Protein AF-A0A377M9D1-F1 (afdb_monomer)

Sequence (140 aa):
MPSSELVNGRKISVDSATMMNKGLEYIEARWLFNASAKQMEVLIHPQSVIHSMVRYQDGSVLAQLGEPDMRTPIAHAMSWPERVKSGVKPLDFCKLSSLTFSEPDYDRYPCLKLAMNAFDQGQRRRRHSMQPMKLPLKHF

Foldseek 3Di:
DDDPPPPDDPVVLVCLQQVLVVLVVQLVCCVVQVDDPVQEAEKEKAVCQFQWWFADPVRDIDTDGADPDPLQVVQCVVDPPDHDDSVGDGDDPVPDDDTDIDHDDCVSRVSSVVSSVVSVVPDPDDDDDGHRIYGYDYND

Organism: Enterobacter cloacae (NCBI:txid550)

Secondary structure (DSSP, 8-state):
---------HHHHHHHHTTHHHHHHHHHHHHHTT--GGGEEEEEETT--EEEEEE-TTS-EEEEE--S-THHHHHHHHSTTS-----PPPP-TTT------B---TTT-HHHHHHHHHHHHH----------EEEEEEP-

Mean predicted aligned error: 9.35 Å

pLDDT: mean 78.63, std 18.99, range [29.34, 95.31]

Radius of gyration: 16.32 Å; Cα contacts (8 Å, |Δi|>4): 185; chains: 1; bounding box: 37×49×38 Å

Structure (mmCIF, N/CA/C/O backbone):
data_AF-A0A377M9D1-F1
#
_entry.id   AF-A0A377M9D1-F1
#
loop_
_atom_site.group_PDB
_atom_site.id
_atom_site.type_symbol
_atom_site.label_atom_id
_atom_site.label_alt_id
_atom_site.label_comp_id
_atom_site.label_asym_id
_atom_site.label_entity_id
_atom_site.label_seq_id
_atom_site.pdbx_PDB_ins_code
_atom_site.Cartn_x
_atom_site.Cartn_y
_atom_site.Cartn_z
_atom_site.occupancy
_atom_site.B_iso_or_equiv
_atom_site.auth_seq_id
_atom_site.auth_comp_id
_atom_site.auth_asym_id
_atom_site.auth_atom_id
_atom_site.pdbx_PDB_model_num
ATOM 1 N N . MET A 1 1 ? 3.273 25.994 -11.856 1.00 29.34 1 MET A N 1
ATOM 2 C CA . MET A 1 1 ? 3.663 25.722 -10.455 1.00 29.34 1 MET A CA 1
ATOM 3 C C . MET A 1 1 ? 4.623 24.546 -10.495 1.00 29.34 1 MET A C 1
ATOM 5 O O . MET A 1 1 ? 4.253 23.565 -11.130 1.00 29.34 1 MET A O 1
ATOM 9 N N . PRO A 1 2 ? 5.854 24.662 -9.976 1.00 30.38 2 PRO A N 1
ATOM 10 C CA . PRO A 1 2 ? 6.869 23.635 -10.168 1.00 30.38 2 PRO A CA 1
ATOM 11 C C . PRO A 1 2 ? 6.468 22.366 -9.415 1.00 30.38 2 PRO A C 1
ATOM 13 O O . PRO A 1 2 ? 6.043 22.424 -8.261 1.00 30.38 2 PRO A O 1
ATOM 16 N N . SER A 1 3 ? 6.565 21.242 -10.116 1.00 31.86 3 SER A N 1
ATOM 17 C CA . SER A 1 3 ? 6.387 19.887 -9.617 1.00 31.86 3 SER A CA 1
ATOM 18 C C . SER A 1 3 ? 7.287 19.683 -8.402 1.00 31.86 3 SER A C 1
ATOM 20 O O . SER A 1 3 ? 8.500 19.854 -8.497 1.00 31.86 3 SER A O 1
ATOM 22 N N . SER A 1 4 ? 6.710 19.346 -7.251 1.00 38.22 4 SER A N 1
ATOM 23 C CA . SER A 1 4 ? 7.481 18.892 -6.098 1.00 38.22 4 SER A CA 1
ATOM 24 C C . SER A 1 4 ? 8.008 17.488 -6.395 1.00 38.22 4 SER A C 1
ATOM 26 O O . SER A 1 4 ? 7.420 16.495 -5.970 1.00 38.22 4 SER A O 1
ATOM 28 N N . GLU A 1 5 ? 9.085 17.401 -7.171 1.00 36.12 5 GLU A N 1
ATOM 29 C CA . GLU A 1 5 ? 9.932 16.214 -7.174 1.00 36.12 5 GLU A CA 1
ATOM 30 C C . GLU A 1 5 ? 10.463 16.045 -5.748 1.00 36.12 5 GLU A C 1
ATOM 32 O O . GLU A 1 5 ? 11.194 16.888 -5.221 1.00 36.12 5 GLU A O 1
ATOM 37 N N . LEU A 1 6 ? 10.028 14.978 -5.081 1.00 39.22 6 LEU A N 1
ATOM 38 C CA . LEU A 1 6 ? 10.605 14.560 -3.814 1.00 39.22 6 LEU A CA 1
ATOM 39 C C . LEU A 1 6 ? 12.078 14.228 -4.081 1.00 39.22 6 LEU A C 1
ATOM 41 O O . LEU A 1 6 ? 12.386 13.280 -4.801 1.00 39.22 6 LEU A O 1
ATOM 45 N N . VAL A 1 7 ? 13.000 15.018 -3.523 1.00 36.47 7 VAL A N 1
ATOM 46 C CA . VAL A 1 7 ? 14.440 14.734 -3.602 1.00 36.47 7 VAL A CA 1
ATOM 47 C C . VAL A 1 7 ? 14.726 13.500 -2.747 1.00 36.47 7 VAL A C 1
ATOM 49 O O . VAL A 1 7 ? 14.996 13.588 -1.550 1.00 36.47 7 VAL A O 1
ATOM 52 N N . ASN A 1 8 ? 14.627 12.330 -3.371 1.00 46.81 8 ASN A N 1
ATOM 53 C CA . ASN A 1 8 ? 14.959 11.046 -2.774 1.00 46.81 8 ASN A CA 1
ATOM 54 C C . ASN A 1 8 ? 16.458 10.753 -2.953 1.00 46.81 8 ASN A C 1
ATOM 56 O O . ASN A 1 8 ? 17.087 11.146 -3.937 1.00 46.81 8 ASN A O 1
ATOM 60 N N . GLY A 1 9 ? 17.062 10.051 -1.989 1.00 44.22 9 GLY A N 1
ATOM 61 C CA . GLY A 1 9 ? 18.450 9.599 -2.114 1.00 44.22 9 GLY A CA 1
ATOM 62 C C . GLY A 1 9 ? 18.627 8.695 -3.341 1.00 44.22 9 GLY A C 1
ATOM 63 O O . GLY A 1 9 ? 17.764 7.865 -3.616 1.00 44.22 9 GLY A O 1
ATOM 64 N N . ARG A 1 10 ? 19.755 8.809 -4.062 1.00 46.59 10 ARG A N 1
ATOM 65 C CA . ARG A 1 10 ? 19.991 8.164 -5.379 1.00 46.59 10 ARG A CA 1
ATOM 66 C C . ARG A 1 10 ? 19.638 6.669 -5.448 1.00 46.59 10 ARG A C 1
ATOM 68 O O . ARG A 1 10 ? 19.178 6.207 -6.484 1.00 46.59 10 ARG A O 1
ATOM 75 N N . LYS A 1 11 ? 19.818 5.919 -4.354 1.00 51.00 11 LYS A N 1
ATOM 76 C CA . LYS A 1 11 ? 19.446 4.497 -4.258 1.00 51.00 11 LYS A CA 1
ATOM 77 C C . LYS A 1 11 ? 17.926 4.284 -4.344 1.00 51.00 11 LYS A C 1
ATOM 79 O O . LYS A 1 11 ? 17.467 3.433 -5.092 1.00 51.00 11 LYS A O 1
ATOM 84 N N . ILE A 1 12 ? 17.153 5.110 -3.639 1.00 53.38 12 ILE A N 1
ATOM 85 C CA . ILE A 1 12 ? 15.687 5.033 -3.587 1.00 53.38 12 ILE A CA 1
ATOM 86 C C . ILE A 1 12 ? 15.091 5.340 -4.966 1.00 53.38 12 ILE A C 1
ATOM 88 O O . ILE A 1 12 ? 14.138 4.682 -5.374 1.00 53.38 12 ILE A O 1
ATOM 92 N N . SER A 1 13 ? 15.681 6.275 -5.716 1.00 50.38 13 SER A N 1
ATOM 93 C CA . SER A 1 13 ? 15.247 6.601 -7.081 1.00 50.38 13 SER A CA 1
ATOM 94 C C . SER A 1 13 ? 15.487 5.452 -8.074 1.00 50.38 13 SER A C 1
ATOM 96 O O . SER A 1 13 ? 14.620 5.167 -8.896 1.00 50.38 13 SER A O 1
ATOM 98 N N . VAL A 1 14 ? 16.615 4.735 -7.974 1.00 55.78 14 VAL A N 1
ATOM 99 C CA . VAL A 1 14 ? 16.906 3.558 -8.824 1.00 55.78 14 VAL A CA 1
ATOM 100 C C . VAL A 1 14 ? 16.030 2.354 -8.444 1.00 55.78 14 VAL A C 1
ATOM 102 O O . VAL A 1 14 ? 15.498 1.667 -9.320 1.00 55.78 14 VAL A O 1
ATOM 105 N N . ASP A 1 15 ? 15.813 2.120 -7.149 1.00 54.12 15 ASP A N 1
ATOM 106 C CA . ASP A 1 15 ? 14.977 1.014 -6.658 1.00 54.12 15 ASP A CA 1
ATOM 107 C C . ASP A 1 15 ? 13.478 1.239 -6.941 1.00 54.12 15 ASP A C 1
ATOM 109 O O . ASP A 1 15 ? 12.717 0.278 -7.086 1.00 54.12 15 ASP A O 1
ATOM 113 N N . SER A 1 16 ? 13.052 2.500 -7.070 1.00 53.16 16 SER A N 1
ATOM 114 C CA . SER A 1 16 ? 11.689 2.866 -7.482 1.00 53.16 16 SER A CA 1
ATOM 115 C C . SER A 1 16 ? 11.490 2.694 -8.991 1.00 53.16 16 SER A C 1
ATOM 117 O O . SER A 1 16 ? 10.453 2.182 -9.407 1.00 53.16 16 SER A O 1
ATOM 119 N N . ALA A 1 17 ? 12.514 2.985 -9.806 1.00 59.66 17 ALA A N 1
ATOM 120 C CA . ALA A 1 17 ? 12.493 2.721 -11.248 1.00 59.66 17 ALA A CA 1
ATOM 121 C C . ALA A 1 17 ? 12.446 1.216 -11.588 1.00 59.66 17 ALA A C 1
ATOM 123 O O . ALA A 1 17 ? 11.841 0.824 -12.584 1.00 59.66 17 ALA A O 1
ATOM 124 N N . THR A 1 18 ? 13.054 0.367 -10.752 1.00 61.91 18 THR A N 1
ATOM 125 C CA . THR A 1 18 ? 13.081 -1.102 -10.928 1.00 61.91 18 THR A CA 1
ATOM 126 C C . THR A 1 18 ? 11.983 -1.839 -10.155 1.00 61.91 18 THR A C 1
ATOM 128 O O . THR A 1 18 ? 11.809 -3.047 -10.325 1.00 61.91 18 THR A O 1
ATOM 131 N N . MET A 1 19 ? 11.241 -1.131 -9.297 1.00 76.06 19 MET A N 1
ATOM 132 C CA . MET A 1 19 ? 10.270 -1.679 -8.340 1.00 76.06 19 MET A CA 1
ATOM 133 C C . MET A 1 19 ? 10.843 -2.703 -7.346 1.00 76.06 19 MET A C 1
ATOM 135 O O . MET A 1 19 ? 10.092 -3.452 -6.711 1.00 76.06 19 MET A O 1
ATOM 139 N N . MET A 1 20 ? 12.161 -2.701 -7.138 1.00 80.56 20 MET A N 1
ATOM 140 C CA . MET A 1 20 ? 12.808 -3.544 -6.132 1.00 80.56 20 MET A CA 1
ATOM 141 C C . MET A 1 20 ? 12.332 -3.197 -4.715 1.00 80.56 20 MET A C 1
ATOM 143 O O . MET A 1 20 ? 12.045 -4.103 -3.933 1.00 80.56 20 MET A O 1
ATOM 147 N N . ASN A 1 21 ? 12.138 -1.906 -4.410 1.00 80.88 21 ASN A N 1
ATOM 148 C CA . ASN A 1 21 ? 11.571 -1.469 -3.127 1.00 80.88 21 ASN A CA 1
ATOM 149 C C . ASN A 1 21 ? 10.235 -2.158 -2.839 1.00 80.88 21 ASN A C 1
ATOM 151 O O . ASN A 1 21 ? 10.006 -2.637 -1.732 1.00 80.88 21 ASN A O 1
ATOM 155 N N . LYS A 1 22 ? 9.373 -2.292 -3.856 1.00 85.19 22 LYS A N 1
ATO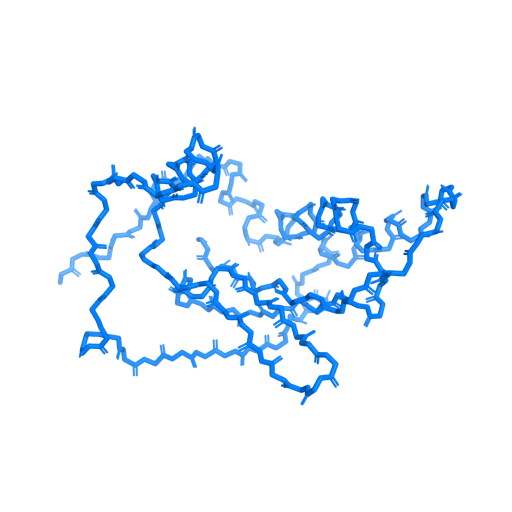M 156 C CA . LYS A 1 22 ? 8.091 -2.970 -3.676 1.00 85.19 22 LYS A CA 1
ATOM 157 C C . LYS A 1 22 ? 8.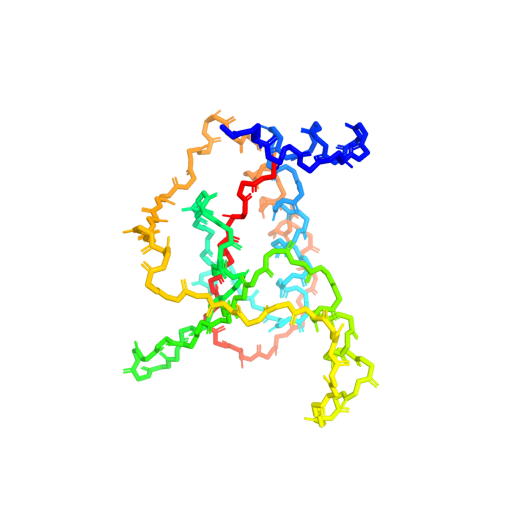236 -4.471 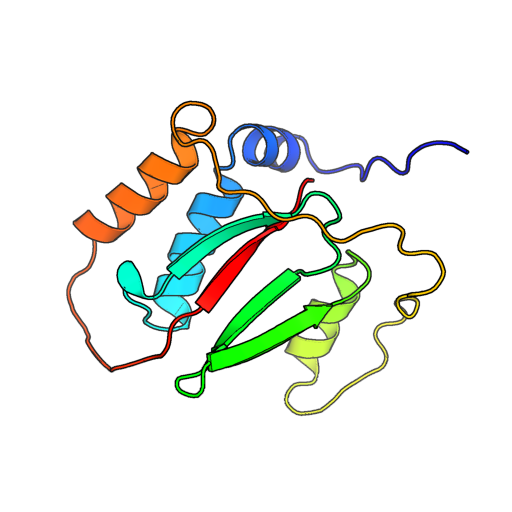-3.474 1.00 85.19 22 LYS A C 1
ATOM 159 O O . LYS A 1 22 ? 7.465 -5.058 -2.721 1.00 85.19 22 LYS A O 1
ATOM 164 N N . GLY A 1 23 ? 9.224 -5.081 -4.122 1.00 85.94 23 GLY A N 1
ATOM 165 C CA . GLY A 1 23 ? 9.596 -6.469 -3.872 1.00 85.94 23 GLY A CA 1
ATOM 166 C C . GLY A 1 23 ? 9.994 -6.711 -2.412 1.00 85.94 23 GLY A C 1
ATOM 167 O O . GLY A 1 23 ? 9.541 -7.684 -1.811 1.00 85.94 23 GLY A O 1
ATOM 168 N N . LEU A 1 24 ? 10.772 -5.802 -1.820 1.00 87.06 24 LEU A N 1
ATOM 169 C CA . LEU A 1 24 ? 11.148 -5.868 -0.403 1.00 87.06 24 LEU A CA 1
ATOM 170 C C . LEU A 1 24 ? 9.946 -5.634 0.519 1.00 87.06 24 LEU A C 1
ATOM 172 O O . LEU A 1 24 ? 9.708 -6.441 1.414 1.00 87.06 24 LEU A O 1
ATOM 176 N N . GLU A 1 25 ? 9.130 -4.612 0.250 1.00 86.94 25 GLU A N 1
ATOM 177 C CA . GLU A 1 25 ? 7.892 -4.369 1.003 1.00 86.94 25 GLU A CA 1
ATOM 178 C C . GLU A 1 25 ? 6.936 -5.577 0.941 1.00 86.94 25 GLU A C 1
ATOM 180 O O . GLU A 1 25 ? 6.284 -5.904 1.929 1.00 86.94 25 GLU A O 1
ATOM 185 N N . TYR A 1 26 ? 6.859 -6.279 -0.198 1.00 89.62 26 TYR A N 1
ATOM 186 C CA . TYR A 1 26 ? 6.071 -7.508 -0.344 1.00 89.62 26 TYR A CA 1
ATOM 187 C C . TYR A 1 26 ? 6.584 -8.628 0.571 1.00 89.62 26 TYR A C 1
ATOM 189 O O . TYR A 1 26 ? 5.789 -9.307 1.227 1.00 89.62 26 TYR A O 1
ATOM 197 N N . ILE A 1 27 ? 7.905 -8.814 0.631 1.00 88.31 27 ILE A N 1
ATOM 198 C CA . ILE A 1 27 ? 8.559 -9.788 1.515 1.00 88.31 27 ILE A CA 1
ATOM 199 C C . ILE A 1 27 ? 8.281 -9.453 2.985 1.00 88.31 27 ILE A C 1
ATOM 201 O O . ILE A 1 27 ? 7.838 -10.322 3.742 1.00 88.31 27 ILE A O 1
ATOM 205 N N . GLU A 1 28 ? 8.493 -8.196 3.378 1.00 88.94 28 GLU A N 1
ATOM 206 C CA . GLU A 1 28 ? 8.258 -7.712 4.741 1.00 88.94 28 GLU A CA 1
ATOM 207 C C . GLU A 1 28 ? 6.795 -7.872 5.147 1.00 88.94 28 GLU A C 1
ATOM 209 O O . GLU A 1 28 ? 6.509 -8.418 6.208 1.00 88.94 28 GLU A O 1
ATOM 214 N N . ALA A 1 29 ? 5.861 -7.487 4.278 1.00 88.56 29 ALA A N 1
ATOM 215 C CA . ALA A 1 29 ? 4.431 -7.667 4.484 1.00 88.56 29 ALA A CA 1
ATOM 216 C C . ALA A 1 29 ? 4.049 -9.137 4.711 1.00 88.56 29 ALA A C 1
ATOM 218 O O . ALA A 1 29 ? 3.311 -9.459 5.647 1.00 88.56 29 ALA A O 1
ATOM 219 N N . ARG A 1 30 ? 4.559 -10.052 3.878 1.00 88.56 30 ARG A N 1
ATOM 220 C CA . ARG A 1 30 ? 4.281 -11.486 4.039 1.00 88.56 30 ARG A CA 1
ATOM 221 C C . ARG A 1 30 ? 4.833 -12.042 5.336 1.00 88.56 30 ARG A C 1
ATOM 223 O O . ARG A 1 30 ? 4.206 -12.928 5.912 1.00 88.56 30 ARG A O 1
ATOM 230 N N . TRP A 1 31 ? 5.973 -11.536 5.791 1.00 87.56 31 TRP A N 1
ATOM 231 C CA . TRP A 1 31 ? 6.548 -11.923 7.071 1.00 87.56 31 TRP A CA 1
ATOM 232 C C . TRP A 1 31 ? 5.767 -11.331 8.254 1.00 87.56 31 TRP A C 1
ATOM 234 O O . TRP A 1 31 ? 5.329 -12.083 9.123 1.00 87.56 31 TRP A O 1
ATOM 244 N N . LEU A 1 32 ? 5.516 -10.018 8.248 1.00 87.50 32 LEU A N 1
ATOM 245 C CA . LEU A 1 32 ? 4.867 -9.275 9.333 1.00 87.50 32 LEU A CA 1
ATOM 246 C C . LEU A 1 32 ? 3.428 -9.741 9.579 1.00 87.50 32 LEU A C 1
ATOM 248 O O . LEU A 1 32 ? 3.009 -9.888 10.724 1.00 87.50 32 LEU A O 1
ATOM 252 N N . PHE A 1 33 ? 2.681 -10.004 8.505 1.00 85.50 33 PHE A N 1
ATOM 253 C CA . PHE A 1 33 ? 1.280 -10.428 8.581 1.00 85.50 33 PHE A CA 1
ATOM 254 C C . PHE A 1 33 ? 1.090 -11.930 8.372 1.00 85.50 33 PHE A C 1
ATOM 256 O O . PHE A 1 33 ? -0.045 -12.401 8.342 1.00 85.50 33 PHE A O 1
ATOM 263 N N . ASN A 1 34 ? 2.179 -12.691 8.218 1.00 85.44 34 ASN A N 1
ATOM 264 C CA . ASN A 1 34 ? 2.139 -14.129 7.952 1.00 85.44 34 ASN A CA 1
ATOM 265 C C . ASN A 1 34 ? 1.163 -14.489 6.800 1.00 85.44 34 ASN A C 1
ATOM 267 O O . ASN A 1 34 ? 0.359 -15.423 6.884 1.00 85.44 34 ASN A O 1
ATOM 271 N N . ALA A 1 35 ? 1.212 -13.704 5.720 1.00 85.50 35 ALA A N 1
ATOM 272 C CA . ALA A 1 35 ? 0.316 -13.822 4.575 1.00 85.50 35 ALA A CA 1
ATOM 273 C C . ALA A 1 35 ? 0.866 -14.795 3.517 1.00 85.50 35 ALA A C 1
ATOM 275 O O . ALA A 1 35 ? 2.061 -14.814 3.191 1.00 85.50 35 ALA A O 1
ATOM 276 N N . SER A 1 36 ? -0.022 -15.603 2.933 1.00 86.44 36 SER A N 1
ATOM 277 C CA . SER A 1 36 ? 0.319 -16.438 1.775 1.00 86.44 36 SER A CA 1
ATOM 278 C C . SER A 1 36 ? 0.395 -15.618 0.482 1.00 86.44 36 SER A C 1
ATOM 280 O O . SER A 1 36 ? -0.174 -14.535 0.389 1.00 86.44 36 SER A O 1
ATOM 282 N N . ALA A 1 37 ? 1.040 -16.151 -0.560 1.00 85.50 37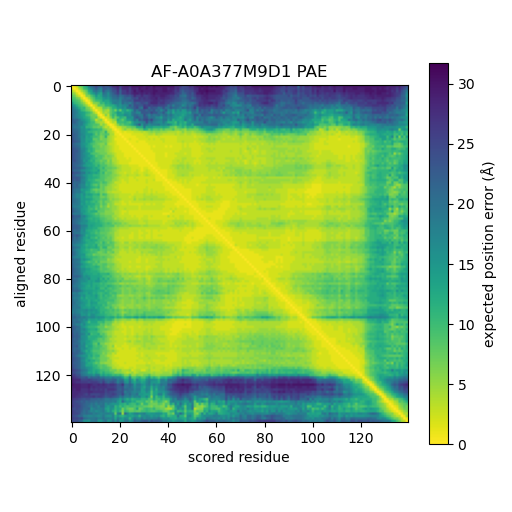 ALA A N 1
ATOM 283 C CA . ALA A 1 37 ? 1.103 -15.482 -1.864 1.00 85.50 37 ALA A CA 1
ATOM 284 C C . ALA A 1 37 ? -0.291 -15.155 -2.437 1.00 85.50 37 ALA A C 1
ATOM 286 O O . ALA A 1 37 ? -0.503 -14.067 -2.954 1.00 85.50 37 ALA A O 1
ATOM 287 N N . LYS A 1 38 ? -1.270 -16.059 -2.262 1.00 86.81 38 LYS A N 1
ATOM 288 C CA . LYS A 1 38 ? -2.672 -15.864 -2.692 1.00 86.81 38 LYS A CA 1
ATOM 289 C C . LYS A 1 38 ? -3.399 -14.758 -1.924 1.00 86.81 38 LYS A C 1
ATOM 291 O O . LYS A 1 38 ? -4.479 -14.335 -2.319 1.00 86.81 38 LYS A O 1
ATOM 296 N N . GLN A 1 39 ? -2.836 -14.348 -0.795 1.00 87.62 39 GLN A N 1
ATOM 297 C CA . GLN A 1 39 ? -3.361 -13.311 0.078 1.00 87.62 39 GLN A CA 1
ATOM 298 C C . GLN A 1 39 ? -2.682 -11.968 -0.154 1.00 87.62 39 GLN A C 1
ATOM 300 O O . GLN A 1 39 ? -2.943 -11.039 0.591 1.00 87.62 39 GLN A O 1
ATOM 305 N N . MET A 1 40 ? -1.822 -11.852 -1.161 1.00 89.12 40 MET A N 1
ATOM 306 C CA . MET A 1 40 ? -1.107 -10.623 -1.452 1.00 89.12 40 MET A CA 1
ATOM 307 C C . MET A 1 40 ? -1.413 -10.172 -2.871 1.00 89.12 40 MET A C 1
ATOM 309 O O . MET A 1 40 ? -1.280 -10.944 -3.816 1.00 89.12 40 MET A O 1
ATOM 313 N N . GLU A 1 41 ? -1.779 -8.905 -3.017 1.00 90.38 41 GLU A N 1
ATOM 314 C CA . GLU A 1 41 ? -2.041 -8.281 -4.316 1.00 90.38 41 GLU A CA 1
ATOM 315 C C . GLU A 1 41 ? -1.196 -7.011 -4.432 1.00 90.38 41 GLU A C 1
ATOM 317 O O . GLU A 1 41 ? -1.223 -6.173 -3.531 1.00 90.38 41 GLU A O 1
ATOM 322 N N . VAL A 1 42 ? -0.431 -6.869 -5.515 1.00 90.81 42 VAL A N 1
ATOM 323 C CA . VAL A 1 42 ? 0.401 -5.687 -5.778 1.00 90.81 42 VAL A CA 1
ATOM 324 C C . VAL A 1 42 ? -0.280 -4.852 -6.861 1.00 90.81 42 VAL A C 1
ATOM 326 O O . VAL A 1 42 ? -0.592 -5.381 -7.920 1.00 90.81 42 VAL A O 1
ATOM 329 N N . LEU A 1 43 ? -0.518 -3.564 -6.604 1.00 91.88 43 LEU A N 1
ATOM 330 C CA . LEU A 1 43 ? -1.276 -2.678 -7.506 1.00 91.88 43 LEU A CA 1
ATOM 331 C C . LEU A 1 43 ? -0.538 -1.373 -7.753 1.00 91.88 43 LEU A C 1
ATOM 333 O O . LEU A 1 43 ? -0.178 -0.726 -6.793 1.00 91.88 43 LEU A O 1
ATOM 337 N N . ILE A 1 44 ? -0.384 -0.903 -8.981 1.00 89.31 44 ILE A N 1
ATOM 338 C CA . ILE A 1 44 ? 0.157 0.430 -9.273 1.00 89.31 44 ILE A CA 1
ATOM 339 C C . ILE A 1 44 ? -0.864 1.521 -8.941 1.00 89.31 44 ILE A C 1
ATOM 341 O O . ILE A 1 44 ? -1.962 1.519 -9.485 1.00 89.31 44 ILE A O 1
ATOM 345 N N . HIS A 1 45 ? -0.481 2.469 -8.077 1.00 92.00 45 HIS A N 1
ATOM 346 C CA . HIS A 1 45 ? -1.270 3.644 -7.701 1.00 92.00 45 HIS A CA 1
ATOM 347 C C . HIS A 1 45 ? -0.414 4.929 -7.793 1.00 92.00 45 HIS A C 1
ATOM 349 O O . HIS A 1 45 ? 0.230 5.325 -6.817 1.00 92.00 45 HIS A O 1
ATOM 355 N N . PRO A 1 46 ? -0.375 5.598 -8.964 1.00 87.00 46 PRO A N 1
ATOM 356 C CA . PRO A 1 46 ? 0.555 6.701 -9.223 1.00 87.00 46 PRO A CA 1
ATOM 357 C C . PRO A 1 46 ? 0.378 7.920 -8.317 1.00 87.00 46 PRO A C 1
ATOM 359 O O . PRO A 1 46 ? 1.333 8.649 -8.079 1.00 87.00 46 PRO A O 1
ATOM 362 N N . GLN A 1 47 ? -0.830 8.146 -7.798 1.00 87.88 47 GLN A N 1
ATOM 363 C CA . GLN A 1 47 ? -1.116 9.297 -6.943 1.00 87.88 47 GLN A CA 1
ATOM 364 C C . GLN A 1 47 ? -0.529 9.149 -5.534 1.00 87.88 47 GLN A C 1
ATOM 366 O O . GLN A 1 47 ? -0.419 10.141 -4.821 1.00 87.88 47 GLN A O 1
ATOM 371 N N . SER A 1 48 ? -0.172 7.929 -5.114 1.00 88.31 48 SER A N 1
ATOM 372 C CA . SER A 1 48 ? 0.436 7.639 -3.806 1.00 88.31 48 SER A CA 1
ATOM 373 C C . SER A 1 48 ? -0.382 8.097 -2.580 1.00 88.31 48 SER A C 1
ATOM 375 O O . SER A 1 48 ? 0.142 8.088 -1.464 1.00 88.31 48 SER A O 1
ATOM 377 N N . VAL A 1 49 ? -1.669 8.424 -2.771 1.00 91.12 49 VAL A N 1
ATOM 378 C CA . VAL A 1 49 ? -2.620 8.858 -1.728 1.00 91.12 49 VAL A CA 1
ATOM 379 C C . VAL A 1 49 ? -3.101 7.672 -0.902 1.00 91.12 49 VAL A C 1
ATOM 381 O O . VAL A 1 49 ? -3.196 7.755 0.321 1.00 91.12 49 VAL A O 1
ATOM 384 N N . ILE A 1 50 ? -3.397 6.549 -1.560 1.00 92.56 50 ILE A N 1
ATOM 385 C CA . ILE A 1 50 ? -3.696 5.288 -0.881 1.00 92.56 50 ILE A CA 1
ATOM 386 C C . ILE A 1 50 ? -2.379 4.565 -0.619 1.00 92.56 50 ILE A C 1
ATOM 388 O O . ILE A 1 50 ? -1.670 4.176 -1.548 1.00 92.56 50 ILE A O 1
ATOM 392 N N . HIS A 1 51 ? -2.047 4.372 0.655 1.00 89.88 51 HIS A N 1
ATOM 393 C CA . HIS A 1 51 ? -0.765 3.799 1.055 1.00 89.88 51 HIS A CA 1
ATOM 394 C C . HIS A 1 51 ? -0.799 2.275 1.209 1.00 89.88 51 HIS A C 1
ATOM 396 O O . HIS A 1 51 ? 0.210 1.629 0.934 1.00 89.88 51 HIS A O 1
ATOM 402 N N . SER A 1 52 ? -1.924 1.700 1.652 1.00 88.56 52 SER A N 1
ATOM 403 C CA . SER A 1 52 ? -2.204 0.253 1.684 1.00 88.56 52 SER A CA 1
ATOM 404 C C . SER A 1 52 ? -3.682 -0.048 1.896 1.00 88.56 52 SER A C 1
ATOM 406 O O . SER A 1 52 ? -4.428 0.821 2.354 1.00 88.56 52 SER A O 1
ATOM 408 N N . MET A 1 53 ? -4.107 -1.261 1.526 1.00 94.81 53 MET A N 1
ATOM 409 C CA . MET A 1 53 ? -5.492 -1.708 1.685 1.00 94.81 53 MET A CA 1
ATOM 410 C C . MET A 1 53 ? -5.567 -3.137 2.229 1.00 94.81 53 MET A C 1
ATOM 412 O O . MET A 1 53 ? -4.717 -3.975 1.934 1.00 94.81 53 MET A O 1
ATOM 416 N N . VAL A 1 54 ? -6.621 -3.445 2.978 1.00 93.50 54 VAL A N 1
ATOM 417 C CA . VAL A 1 54 ? -6.918 -4.794 3.481 1.00 93.50 54 VAL A CA 1
ATOM 418 C C . VAL A 1 54 ? -8.319 -5.179 3.031 1.00 93.50 54 VAL A C 1
ATOM 420 O O . VAL A 1 54 ? -9.249 -4.387 3.183 1.00 93.50 54 VAL A O 1
ATOM 423 N N . ARG A 1 55 ? -8.462 -6.378 2.457 1.00 92.56 55 ARG A N 1
ATOM 424 C CA . ARG A 1 55 ? -9.753 -6.930 2.031 1.00 92.56 55 ARG A CA 1
ATOM 425 C C . ARG A 1 55 ? -10.224 -7.948 3.069 1.00 92.56 55 ARG A C 1
ATOM 427 O O . ARG A 1 55 ? -9.529 -8.929 3.327 1.00 92.56 55 ARG A O 1
ATOM 434 N N . TYR A 1 56 ? -11.416 -7.733 3.608 1.00 90.62 56 TYR A N 1
ATOM 435 C CA . TYR A 1 56 ? -12.045 -8.619 4.583 1.00 90.62 56 TYR A CA 1
ATOM 436 C C . TYR A 1 56 ? -12.891 -9.702 3.902 1.00 90.62 56 TYR A C 1
ATOM 438 O O . TYR A 1 56 ? -13.194 -9.641 2.709 1.00 90.62 56 TYR A O 1
ATOM 446 N N . GLN A 1 57 ? -13.253 -10.734 4.669 1.00 88.00 57 GLN A N 1
ATOM 447 C CA . GLN A 1 57 ? -14.014 -11.895 4.181 1.00 88.00 57 GLN A CA 1
ATOM 448 C C . GLN A 1 57 ? -15.432 -11.551 3.708 1.00 88.00 57 GLN A C 1
ATOM 450 O O . GLN A 1 57 ? -15.976 -12.257 2.865 1.00 88.00 57 GLN A O 1
ATOM 455 N N . ASP A 1 58 ? -16.006 -10.468 4.223 1.00 91.81 58 ASP A N 1
ATOM 456 C CA . ASP A 1 58 ? -17.306 -9.931 3.811 1.00 91.81 58 ASP A CA 1
ATOM 457 C C . ASP A 1 58 ? -17.241 -9.143 2.486 1.00 91.81 58 ASP A C 1
ATOM 459 O O . ASP A 1 58 ? -18.258 -8.657 1.998 1.00 91.81 58 ASP A O 1
ATOM 463 N N . GLY A 1 59 ? -16.048 -9.017 1.894 1.00 88.06 59 GLY A N 1
ATOM 464 C CA . GLY A 1 59 ? -15.801 -8.250 0.677 1.00 88.06 59 GLY A CA 1
ATOM 465 C C . GLY A 1 59 ? -15.512 -6.768 0.921 1.00 88.06 59 GLY A C 1
ATOM 466 O O . GLY A 1 59 ? -15.147 -6.071 -0.030 1.00 88.06 59 GLY A O 1
ATOM 467 N N . SER A 1 60 ? -15.613 -6.283 2.164 1.00 92.19 60 SER A N 1
ATOM 468 C CA . SER A 1 60 ? -15.263 -4.905 2.503 1.00 92.19 60 SER A CA 1
ATOM 469 C C . SER A 1 60 ? -13.759 -4.660 2.362 1.00 92.19 60 SER A C 1
ATOM 471 O O . SER A 1 60 ? -12.923 -5.561 2.501 1.00 92.19 60 SER A O 1
ATOM 473 N N . VAL A 1 61 ? -13.402 -3.416 2.045 1.00 93.94 61 VAL A N 1
ATOM 474 C CA . VAL A 1 61 ? -12.011 -2.987 1.898 1.00 93.94 61 VAL A CA 1
ATOM 475 C C . VAL A 1 61 ? -11.775 -1.777 2.783 1.00 93.94 61 VAL A C 1
ATOM 477 O O . VAL A 1 61 ? -12.446 -0.757 2.636 1.00 93.94 61 VAL A O 1
ATOM 480 N N . LEU A 1 62 ? -10.785 -1.878 3.669 1.00 94.31 62 LEU A N 1
ATOM 481 C CA . LEU A 1 62 ? -10.261 -0.729 4.398 1.00 94.31 62 LEU A CA 1
ATOM 482 C C . LEU A 1 62 ? -8.987 -0.251 3.718 1.00 94.31 62 LEU A C 1
ATOM 484 O O . LEU A 1 62 ? -8.075 -1.036 3.466 1.00 94.31 62 LEU A O 1
ATOM 488 N N . ALA A 1 63 ? -8.930 1.044 3.431 1.00 94.06 63 ALA A N 1
ATOM 489 C CA . ALA A 1 63 ? -7.789 1.700 2.818 1.00 94.06 63 ALA A CA 1
ATOM 490 C C . ALA A 1 63 ? -7.260 2.784 3.756 1.00 94.06 63 ALA A C 1
ATOM 492 O O . ALA A 1 63 ? -8.039 3.552 4.322 1.00 94.06 63 ALA A O 1
ATOM 493 N N . GLN A 1 64 ? -5.937 2.874 3.895 1.00 93.38 64 GLN A N 1
ATOM 494 C CA . GLN A 1 64 ? -5.315 3.993 4.594 1.00 93.38 64 GLN A CA 1
ATOM 495 C C . GLN A 1 64 ? -4.914 5.067 3.580 1.00 93.38 64 GLN A C 1
ATOM 497 O O . GLN A 1 64 ? -4.082 4.826 2.702 1.00 93.38 64 GLN A O 1
ATOM 502 N N . LEU A 1 65 ? -5.546 6.236 3.706 1.00 94.38 65 LEU A N 1
ATOM 503 C CA . LEU A 1 65 ? -5.327 7.408 2.863 1.00 94.38 65 LEU A CA 1
ATOM 504 C C . LEU A 1 65 ? -4.568 8.486 3.637 1.00 94.38 65 LEU A C 1
ATOM 506 O O . LEU A 1 65 ? -4.747 8.632 4.851 1.00 94.38 65 LEU A O 1
ATOM 510 N N . GLY A 1 66 ? -3.762 9.267 2.928 1.00 91.31 66 GLY A N 1
ATOM 511 C CA . GLY A 1 66 ? -3.091 10.431 3.485 1.00 91.31 66 GLY A CA 1
ATOM 512 C C . GLY A 1 66 ? -2.234 11.152 2.456 1.00 91.31 66 GLY A C 1
ATOM 513 O O . GLY A 1 66 ? -2.002 10.663 1.353 1.00 91.31 66 GLY A O 1
ATOM 514 N N . GLU A 1 67 ? -1.754 12.331 2.839 1.00 90.00 67 GLU A N 1
ATOM 515 C CA . GLU A 1 67 ? -0.639 12.961 2.137 1.00 90.00 67 GLU A CA 1
ATOM 516 C C . GLU A 1 67 ? 0.595 12.040 2.213 1.00 90.00 67 GLU A C 1
ATOM 518 O O . GLU A 1 67 ? 0.813 11.419 3.262 1.00 90.00 67 GLU A O 1
ATOM 523 N N . PRO A 1 68 ? 1.418 11.945 1.151 1.00 86.06 68 PRO A N 1
ATOM 524 C CA . PRO A 1 68 ? 2.615 11.104 1.112 1.00 86.06 68 PRO A CA 1
ATOM 525 C C . PRO A 1 68 ? 3.742 11.678 1.991 1.00 86.06 68 PRO A C 1
ATOM 527 O O . PRO A 1 68 ? 4.785 12.111 1.509 1.00 86.06 68 PRO A O 1
ATOM 530 N N . ASP A 1 69 ? 3.529 11.665 3.306 1.00 88.62 69 ASP A N 1
ATOM 531 C CA . ASP A 1 69 ? 4.416 12.224 4.324 1.00 88.62 69 ASP A CA 1
ATOM 532 C C . ASP A 1 69 ? 4.672 11.198 5.439 1.00 88.62 69 ASP A C 1
ATOM 534 O O . ASP A 1 69 ? 3.751 10.718 6.109 1.00 88.62 69 ASP A O 1
ATOM 538 N N . MET A 1 70 ? 5.950 10.879 5.663 1.00 89.75 70 MET A N 1
ATOM 539 C CA . MET A 1 70 ? 6.394 9.869 6.631 1.00 89.75 70 MET A CA 1
ATOM 540 C C . MET A 1 70 ? 6.113 10.236 8.092 1.00 89.75 70 MET A C 1
ATOM 542 O O . MET A 1 70 ? 6.114 9.352 8.952 1.00 89.75 70 MET A O 1
ATOM 546 N N . ARG A 1 71 ? 5.814 11.502 8.404 1.00 92.69 71 ARG A N 1
ATOM 547 C CA . ARG A 1 71 ? 5.464 11.910 9.773 1.00 92.69 71 ARG A CA 1
ATOM 548 C C . ARG A 1 71 ? 4.192 11.226 10.272 1.00 92.69 71 ARG A C 1
ATOM 550 O O . ARG A 1 71 ? 4.097 10.933 11.460 1.00 92.69 71 ARG A O 1
ATOM 557 N N . THR A 1 72 ? 3.237 10.929 9.389 1.00 92.31 72 THR A N 1
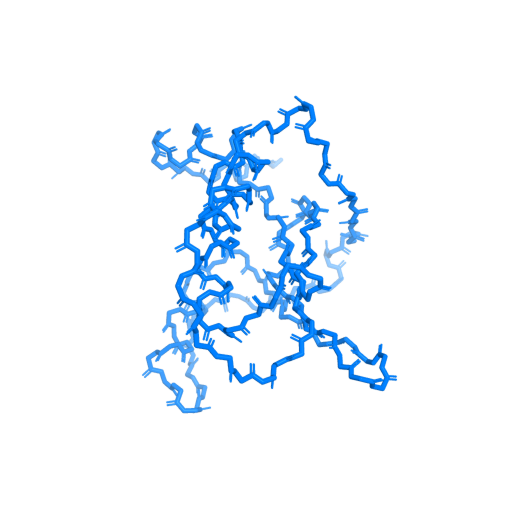ATOM 558 C CA . THR A 1 72 ? 1.998 10.220 9.750 1.00 92.31 72 THR A CA 1
ATOM 559 C C . THR A 1 72 ? 2.257 8.784 10.229 1.00 92.31 72 THR A C 1
ATOM 561 O O . THR A 1 72 ? 1.868 8.477 11.358 1.00 92.31 72 THR A O 1
ATOM 564 N N . PRO A 1 73 ? 2.920 7.895 9.456 1.00 91.19 73 PRO A N 1
ATOM 565 C CA . PRO A 1 73 ? 3.208 6.537 9.920 1.00 91.19 73 PRO A CA 1
ATOM 566 C C . PRO A 1 73 ? 4.176 6.498 11.113 1.00 91.19 73 PRO A C 1
ATOM 568 O O . PRO A 1 73 ? 3.996 5.656 11.990 1.00 91.19 73 PRO A O 1
ATOM 571 N N . ILE A 1 74 ? 5.144 7.420 11.212 1.00 92.25 74 ILE A N 1
ATOM 572 C CA . ILE A 1 74 ? 6.042 7.500 12.381 1.00 92.25 74 ILE A CA 1
ATOM 573 C C . ILE A 1 74 ? 5.255 7.866 13.645 1.00 92.25 74 ILE A C 1
ATOM 575 O O . ILE A 1 74 ? 5.376 7.183 14.660 1.00 92.25 74 ILE A O 1
ATOM 579 N N . ALA A 1 75 ? 4.408 8.900 13.585 1.00 94.00 75 ALA A N 1
ATOM 580 C CA . ALA A 1 75 ? 3.557 9.284 14.710 1.00 94.00 75 ALA A CA 1
ATOM 581 C C . ALA A 1 75 ? 2.642 8.130 15.141 1.00 94.00 75 ALA A C 1
ATOM 583 O O . ALA A 1 75 ? 2.528 7.849 16.329 1.00 94.00 75 ALA A O 1
ATOM 584 N N . HIS A 1 76 ? 2.050 7.422 14.173 1.00 93.56 76 HIS A N 1
ATOM 585 C CA . HIS A 1 76 ? 1.216 6.253 14.434 1.00 93.56 76 HIS A CA 1
ATOM 586 C C . HIS A 1 76 ? 1.979 5.133 15.150 1.00 93.56 76 HIS A C 1
ATOM 588 O O . HIS A 1 76 ? 1.453 4.548 16.090 1.00 93.56 76 HIS A O 1
ATOM 594 N N . ALA A 1 77 ? 3.198 4.813 14.709 1.00 92.56 77 ALA A N 1
ATOM 595 C CA . ALA A 1 77 ? 4.008 3.770 15.333 1.00 92.56 77 ALA A CA 1
ATOM 596 C C . ALA A 1 77 ? 4.402 4.127 16.777 1.00 92.56 77 ALA A C 1
ATOM 598 O O . ALA A 1 77 ? 4.396 3.258 17.642 1.00 92.56 77 ALA A O 1
ATOM 599 N N . MET A 1 78 ? 4.702 5.403 17.040 1.00 94.75 78 MET A N 1
ATOM 600 C CA . MET A 1 78 ? 5.129 5.883 18.360 1.00 94.75 78 MET A CA 1
ATOM 601 C C . MET A 1 78 ? 3.988 6.023 19.371 1.00 94.75 78 MET A C 1
ATOM 603 O O . MET A 1 78 ? 4.250 6.008 20.570 1.00 94.75 78 MET A O 1
ATOM 607 N N . SER A 1 79 ? 2.747 6.201 18.911 1.00 94.62 79 SER A N 1
ATOM 608 C CA . SER A 1 79 ? 1.597 6.453 19.785 1.00 94.62 79 SER A CA 1
ATOM 609 C C . SER A 1 79 ? 0.543 5.357 19.765 1.00 94.62 79 SER A C 1
ATOM 611 O O . SER A 1 79 ? -0.554 5.609 20.234 1.00 94.62 79 SER A O 1
ATOM 613 N N . TRP A 1 80 ? 0.804 4.199 19.158 1.00 92.00 80 TRP A N 1
ATOM 614 C CA . TRP A 1 80 ? -0.193 3.131 19.076 1.00 92.00 80 TRP A CA 1
ATOM 615 C C . TRP A 1 80 ? -0.536 2.582 20.476 1.00 92.00 80 TRP A C 1
ATOM 617 O O . TRP A 1 80 ? 0.396 2.269 21.220 1.00 92.00 80 TRP A O 1
ATOM 627 N N . PRO A 1 81 ? -1.825 2.358 20.816 1.00 93.62 81 PRO A N 1
ATOM 628 C CA . PRO A 1 81 ? -3.023 2.421 19.961 1.00 93.62 81 PRO A CA 1
ATOM 629 C C . PRO A 1 81 ? -3.655 3.809 19.792 1.00 93.62 81 PRO A C 1
ATOM 631 O O . PRO A 1 81 ? -4.548 3.979 18.956 1.00 93.62 81 PRO A O 1
ATOM 634 N N . GLU A 1 82 ? -3.214 4.802 20.553 1.00 95.31 82 GLU A N 1
ATOM 635 C CA . GLU A 1 82 ? -3.699 6.172 20.460 1.00 95.31 82 GLU A CA 1
ATOM 636 C C . GLU A 1 82 ? -3.269 6.891 19.159 1.00 95.31 82 GLU A C 1
ATOM 638 O O . GLU A 1 82 ? -2.534 6.398 18.292 1.00 95.31 82 GLU A O 1
ATOM 643 N N . ARG A 1 83 ? -3.778 8.114 18.991 1.00 92.88 83 ARG A N 1
ATOM 644 C CA . ARG A 1 83 ? -3.438 9.016 17.886 1.00 92.88 83 ARG A CA 1
ATOM 645 C C . ARG A 1 83 ? -2.851 10.301 18.446 1.00 92.88 83 ARG A C 1
ATOM 647 O O . ARG A 1 83 ? -3.472 10.949 19.285 1.00 92.88 83 ARG A O 1
ATOM 654 N N . VAL A 1 84 ? -1.703 10.712 17.916 1.00 93.12 84 VAL A N 1
ATOM 655 C CA . VAL A 1 84 ? -1.093 12.018 18.203 1.00 93.12 84 VAL A CA 1
ATOM 656 C C . VAL A 1 84 ? -1.035 12.888 16.953 1.00 93.12 84 VAL A C 1
ATOM 658 O O . VAL A 1 84 ? -1.090 12.405 15.821 1.00 93.12 84 VAL A O 1
ATOM 661 N N . LYS A 1 85 ? -0.929 14.205 17.151 1.00 92.81 85 LYS A N 1
ATOM 662 C CA . LYS A 1 85 ? -0.771 15.161 16.050 1.00 92.81 85 LYS A CA 1
ATOM 663 C C . LYS A 1 85 ? 0.589 14.943 15.375 1.00 92.81 85 LYS A C 1
ATOM 665 O O . LYS A 1 85 ? 1.619 15.166 15.998 1.00 92.81 85 LYS A O 1
ATOM 670 N N . SER A 1 86 ? 0.587 14.571 14.095 1.00 91.06 86 SER A N 1
ATOM 671 C CA . SER A 1 86 ? 1.807 14.401 13.287 1.00 91.06 86 SER A CA 1
ATOM 672 C C . SER A 1 86 ? 2.333 15.711 12.676 1.00 91.06 86 SER A C 1
ATOM 674 O O . SER A 1 86 ? 3.461 15.765 12.191 1.00 91.06 86 SER A O 1
ATOM 676 N N . GLY A 1 87 ? 1.512 16.769 12.656 1.00 92.31 87 GLY A N 1
ATOM 677 C CA . GLY A 1 87 ? 1.828 18.036 11.981 1.00 92.31 87 GLY A CA 1
ATOM 678 C C . GLY A 1 87 ? 1.749 17.971 10.448 1.00 92.31 87 GLY A C 1
ATOM 679 O O . GLY A 1 87 ? 2.206 18.897 9.772 1.00 92.31 87 GLY A O 1
ATOM 680 N N . VAL A 1 88 ? 1.199 16.886 9.894 1.00 91.62 88 VAL A N 1
ATOM 681 C CA . VAL A 1 88 ? 0.908 16.733 8.460 1.00 91.62 88 VAL A CA 1
ATOM 682 C C . VAL A 1 88 ? -0.420 17.416 8.132 1.00 91.62 88 VAL A C 1
ATOM 684 O O . VAL A 1 88 ? -1.338 17.437 8.955 1.00 91.62 88 VAL A O 1
ATOM 687 N N . LYS A 1 89 ? -0.520 18.004 6.935 1.00 91.12 89 LYS A N 1
ATOM 688 C CA . LYS A 1 89 ? -1.768 18.616 6.469 1.00 91.12 89 LYS A CA 1
ATOM 689 C C . LYS A 1 89 ? -2.840 17.536 6.250 1.00 91.12 89 LYS A C 1
ATOM 691 O O . LYS A 1 89 ? -2.500 16.444 5.796 1.00 91.12 89 LYS A O 1
ATOM 696 N N . PRO A 1 90 ? -4.119 17.818 6.549 1.00 90.06 90 PRO A N 1
ATOM 697 C CA . PRO A 1 90 ? -5.205 16.916 6.189 1.00 90.06 90 PRO A CA 1
ATOM 698 C C . PRO A 1 90 ? -5.280 16.753 4.670 1.00 90.06 90 PRO A C 1
ATOM 700 O O . PRO A 1 90 ? -5.048 17.716 3.938 1.00 90.06 90 PRO A O 1
ATOM 703 N N . LEU A 1 91 ? -5.651 15.555 4.225 1.00 91.31 91 LEU A N 1
ATOM 704 C CA . LEU A 1 91 ? -5.926 15.277 2.821 1.00 91.31 91 LEU A CA 1
ATOM 705 C C . LEU A 1 91 ? -7.135 16.101 2.349 1.00 91.31 91 LEU A C 1
ATOM 707 O O . LEU A 1 91 ? -8.184 16.091 2.996 1.00 91.31 91 LEU A O 1
ATOM 711 N N . ASP A 1 92 ? -6.996 16.790 1.218 1.00 91.88 92 ASP A N 1
ATOM 712 C CA . ASP A 1 92 ? -8.060 17.606 0.625 1.00 91.88 92 ASP A CA 1
ATOM 713 C C . ASP A 1 92 ? -8.725 16.867 -0.544 1.00 91.88 92 ASP A C 1
ATOM 715 O O . ASP A 1 92 ? -8.234 16.876 -1.674 1.00 91.88 92 ASP A O 1
ATOM 719 N N . PHE A 1 93 ? -9.871 16.237 -0.273 1.00 90.56 93 PHE A N 1
ATOM 720 C CA . PHE A 1 93 ? -10.618 15.474 -1.277 1.00 90.56 93 PHE A CA 1
ATOM 721 C C . PHE A 1 93 ? -11.117 16.321 -2.449 1.00 90.56 93 PHE A C 1
ATOM 723 O O . PHE A 1 93 ? -11.266 15.791 -3.544 1.00 90.56 93 PHE A O 1
ATOM 730 N N . CYS A 1 94 ? -11.331 17.624 -2.257 1.00 92.25 94 CYS A N 1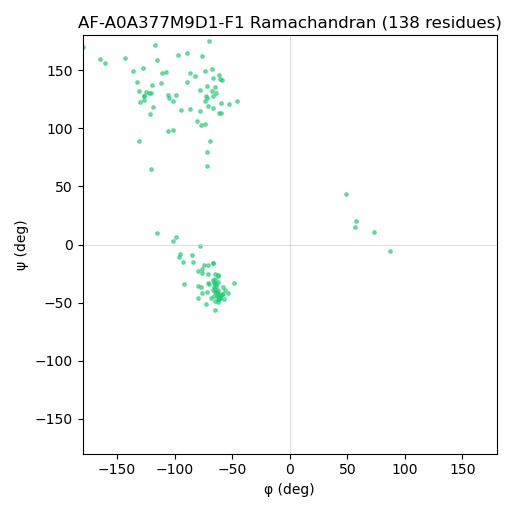
ATOM 731 C CA . CYS A 1 94 ? -11.786 18.510 -3.328 1.00 92.25 94 CYS A CA 1
ATOM 732 C C . CYS A 1 94 ? -10.657 18.869 -4.303 1.00 92.25 94 CYS A C 1
ATOM 734 O O . CYS A 1 94 ? -10.927 19.276 -5.432 1.00 92.25 94 CYS A O 1
ATOM 736 N N . LYS A 1 95 ? -9.393 18.729 -3.880 1.00 89.12 95 LYS A N 1
ATOM 737 C CA . LYS A 1 95 ? -8.215 18.909 -4.743 1.00 89.12 95 LYS A CA 1
ATOM 738 C C . LYS A 1 95 ? -7.733 17.608 -5.381 1.00 89.12 95 LYS A C 1
ATOM 740 O O . LYS A 1 95 ? -6.948 17.660 -6.328 1.00 89.12 95 LYS A O 1
ATOM 745 N N . LEU A 1 96 ? -8.183 16.457 -4.883 1.00 87.56 96 LEU A N 1
ATOM 746 C CA . LEU A 1 96 ? -7.902 15.165 -5.498 1.00 87.56 96 LEU A CA 1
ATOM 747 C C . LEU A 1 96 ? -8.682 15.035 -6.806 1.00 87.56 96 LEU A C 1
ATOM 749 O O . LEU A 1 96 ? -9.907 15.059 -6.817 1.00 87.56 96 LEU A O 1
ATOM 753 N N . SER A 1 97 ? -7.966 14.873 -7.916 1.00 84.62 97 SER A N 1
ATOM 754 C CA . SER A 1 97 ? -8.588 14.732 -9.234 1.00 84.62 97 SER A CA 1
ATOM 755 C C . SER A 1 97 ? -9.105 13.317 -9.490 1.00 84.62 97 SER A C 1
ATOM 757 O O . SER A 1 97 ? -10.211 13.133 -9.985 1.00 84.62 97 SER A O 1
ATOM 759 N N . SER A 1 98 ? -8.293 12.302 -9.188 1.00 91.31 98 SER A N 1
ATOM 760 C CA . SER A 1 98 ? -8.601 10.901 -9.475 1.00 91.31 98 SER A CA 1
ATOM 761 C C . SER A 1 98 ? -7.757 9.956 -8.626 1.00 91.31 98 SER A C 1
ATOM 763 O O . SER A 1 98 ? -6.664 10.303 -8.181 1.00 91.31 98 SER A O 1
ATOM 765 N N . LEU A 1 99 ? -8.260 8.737 -8.436 1.00 93.44 99 LEU A N 1
ATOM 766 C CA . LEU A 1 99 ? -7.519 7.618 -7.863 1.00 93.44 99 LEU A CA 1
ATOM 767 C C . LEU A 1 99 ? -7.527 6.497 -8.898 1.00 93.44 99 LEU A C 1
ATOM 769 O O . LEU A 1 99 ? -8.583 5.944 -9.203 1.00 93.44 99 LEU A O 1
ATOM 773 N N . THR A 1 100 ? -6.365 6.189 -9.467 1.00 94.12 100 THR A N 1
ATOM 774 C CA . THR A 1 100 ? -6.241 5.157 -10.505 1.00 94.12 100 THR A CA 1
ATOM 775 C C . THR A 1 100 ? -5.474 3.957 -9.980 1.00 94.12 100 THR A C 1
ATOM 777 O O . THR A 1 100 ? -4.550 4.114 -9.177 1.00 94.12 100 THR A O 1
ATOM 780 N N . PHE A 1 101 ? -5.832 2.775 -10.476 1.00 94.00 101 PHE A N 1
ATOM 781 C CA . PHE A 1 101 ? -5.172 1.517 -10.156 1.00 94.00 101 PHE A CA 1
ATOM 782 C C . PHE A 1 101 ? -4.900 0.738 -11.434 1.00 94.00 101 PHE A C 1
ATOM 784 O O . PHE A 1 101 ? -5.759 0.684 -12.314 1.00 94.00 101 PHE A O 1
ATOM 791 N N . SER A 1 102 ? -3.737 0.108 -11.516 1.00 93.06 102 SER A N 1
ATOM 792 C CA . SER A 1 102 ? -3.424 -0.846 -12.579 1.00 93.06 102 SER A CA 1
ATOM 793 C C . SER A 1 102 ? -2.583 -1.995 -12.041 1.00 93.06 102 SER A C 1
ATOM 795 O O . SER A 1 102 ? -1.962 -1.891 -10.984 1.00 93.06 102 SER A O 1
ATOM 797 N N . GLU A 1 103 ? -2.553 -3.109 -12.758 1.00 91.50 103 GLU A N 1
ATOM 798 C CA . GLU A 1 103 ? -1.652 -4.211 -12.430 1.00 91.50 103 GLU A CA 1
ATOM 799 C C . GLU A 1 103 ? -0.202 -3.847 -12.802 1.00 91.50 103 GLU A C 1
ATOM 801 O O . GLU A 1 103 ? 0.018 -3.059 -13.731 1.00 91.50 103 GLU A O 1
ATOM 806 N N . PRO A 1 104 ? 0.803 -4.360 -12.072 1.00 89.62 104 PRO A N 1
ATOM 807 C CA . PRO A 1 104 ? 2.194 -4.213 -12.463 1.00 89.62 104 PRO A CA 1
ATOM 808 C C . PRO A 1 104 ? 2.517 -5.083 -13.681 1.00 89.62 104 PRO A C 1
ATOM 810 O O . PRO A 1 104 ? 2.171 -6.259 -13.734 1.00 89.62 104 PRO A O 1
ATOM 813 N N . ASP A 1 105 ? 3.251 -4.513 -14.632 1.00 90.50 105 ASP A N 1
ATOM 814 C CA . ASP A 1 105 ? 3.825 -5.254 -15.752 1.00 90.50 105 ASP A CA 1
ATOM 815 C C . ASP A 1 105 ? 5.115 -5.959 -15.298 1.00 90.50 105 ASP A C 1
ATOM 817 O O . ASP A 1 105 ? 6.150 -5.330 -15.073 1.00 90.50 105 ASP A O 1
ATOM 821 N N . TYR A 1 106 ? 5.058 -7.278 -15.132 1.00 87.25 106 TYR A N 1
ATOM 822 C CA . TYR A 1 106 ? 6.193 -8.061 -14.641 1.00 87.25 106 TYR A CA 1
ATOM 823 C C . TYR A 1 106 ? 7.349 -8.199 -15.639 1.00 87.25 106 TYR A C 1
ATOM 825 O O . TYR A 1 106 ? 8.456 -8.532 -15.205 1.00 87.25 106 TYR A O 1
ATOM 833 N N . ASP A 1 107 ? 7.122 -7.942 -16.929 1.00 88.75 107 ASP A N 1
ATOM 834 C CA . ASP A 1 107 ? 8.190 -7.911 -17.931 1.00 88.75 107 ASP A CA 1
ATOM 835 C C . ASP A 1 107 ? 8.933 -6.572 -17.862 1.00 88.75 107 ASP A C 1
ATOM 837 O O . ASP A 1 107 ? 10.163 -6.529 -17.948 1.00 88.75 107 ASP A O 1
ATOM 841 N N . ARG A 1 108 ? 8.204 -5.483 -17.585 1.00 85.25 108 ARG A N 1
ATOM 842 C CA . ARG A 1 108 ? 8.790 -4.168 -17.285 1.00 85.25 108 ARG A CA 1
ATOM 843 C C . ARG A 1 108 ? 9.485 -4.116 -15.919 1.00 85.25 108 ARG A C 1
ATOM 845 O O . ARG A 1 108 ? 10.472 -3.396 -15.769 1.00 85.25 108 ARG A O 1
ATOM 852 N N . TYR A 1 109 ? 8.986 -4.862 -14.930 1.00 87.88 109 TYR A N 1
ATOM 853 C CA . TYR A 1 109 ? 9.457 -4.835 -13.538 1.00 87.88 109 TYR A CA 1
ATOM 854 C C . TYR A 1 109 ? 9.975 -6.205 -13.053 1.00 87.88 109 TYR A C 1
ATOM 856 O O . TYR A 1 109 ? 9.421 -6.801 -12.119 1.00 87.88 109 TYR A O 1
ATOM 864 N N . PRO A 1 110 ? 11.076 -6.719 -13.634 1.00 87.62 110 PRO A N 1
ATOM 865 C CA . PRO A 1 110 ? 11.576 -8.062 -13.339 1.00 87.62 110 PRO A CA 1
ATOM 866 C C . PRO A 1 110 ? 12.046 -8.229 -11.887 1.00 87.62 110 PRO A C 1
ATOM 868 O O . PRO A 1 110 ? 11.931 -9.318 -11.326 1.00 87.62 110 PRO A O 1
ATOM 871 N N . CYS A 1 111 ? 12.530 -7.166 -11.233 1.00 87.69 111 CYS A N 1
ATOM 872 C CA . CYS A 1 111 ? 12.964 -7.224 -9.833 1.00 87.69 111 CYS A CA 1
ATOM 873 C C . CYS A 1 111 ? 11.810 -7.537 -8.870 1.00 87.69 111 CYS A C 1
ATOM 875 O O . CYS A 1 111 ? 12.009 -8.293 -7.919 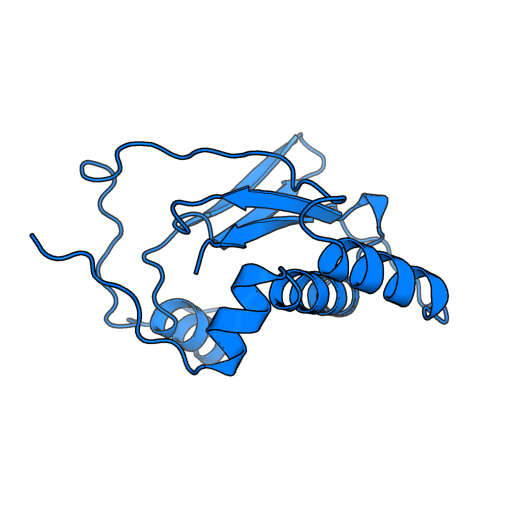1.00 87.69 111 CYS A O 1
ATOM 877 N N . LEU A 1 112 ? 10.597 -7.035 -9.140 1.00 87.19 112 LEU A N 1
ATOM 878 C CA . LEU A 1 112 ? 9.411 -7.386 -8.354 1.00 87.19 112 LEU A CA 1
ATOM 879 C C . LEU A 1 112 ? 9.125 -8.891 -8.459 1.00 87.19 112 LEU A C 1
ATOM 881 O O . LEU A 1 112 ? 8.945 -9.563 -7.443 1.00 87.19 112 LEU A O 1
ATOM 885 N N . LYS A 1 113 ? 9.153 -9.433 -9.682 1.00 88.62 113 LYS A N 1
ATOM 886 C CA . LYS A 1 113 ? 8.961 -10.868 -9.936 1.00 88.62 113 LYS A CA 1
ATOM 887 C C . LYS A 1 113 ? 10.023 -11.713 -9.226 1.00 88.62 113 LYS A C 1
ATOM 889 O O . LYS A 1 113 ? 9.691 -12.722 -8.606 1.00 88.62 113 LYS A O 1
ATOM 894 N N . LEU A 1 114 ? 11.288 -11.291 -9.275 1.00 87.94 114 LEU A N 1
ATOM 895 C CA . LEU A 1 114 ? 12.388 -11.975 -8.589 1.00 87.94 114 LEU A CA 1
ATOM 896 C C . LEU A 1 114 ? 12.191 -12.000 -7.070 1.00 87.94 114 LEU A C 1
ATOM 898 O O . LEU A 1 114 ? 12.345 -13.061 -6.468 1.00 87.94 114 LEU A O 1
ATOM 902 N N . ALA A 1 115 ? 11.808 -10.879 -6.456 1.00 87.50 115 ALA A N 1
ATOM 903 C CA . ALA A 1 115 ? 11.558 -10.813 -5.016 1.00 87.50 115 ALA A CA 1
ATOM 904 C C . ALA A 1 115 ? 10.407 -11.741 -4.584 1.00 87.50 115 ALA A C 1
ATOM 906 O O . ALA A 1 115 ? 10.537 -12.475 -3.601 1.00 87.50 115 ALA A O 1
ATOM 907 N N . MET A 1 116 ? 9.310 -11.767 -5.350 1.00 88.12 116 MET A N 1
ATOM 908 C CA . MET A 1 116 ? 8.176 -12.664 -5.092 1.00 88.12 116 MET A CA 1
ATOM 909 C C . MET A 1 116 ? 8.602 -14.139 -5.175 1.00 88.12 116 MET A C 1
ATOM 911 O O . MET A 1 116 ? 8.335 -14.912 -4.253 1.00 88.12 116 MET A O 1
ATOM 915 N N . ASN A 1 117 ? 9.343 -14.508 -6.226 1.00 87.06 117 ASN A N 1
ATOM 916 C CA . ASN A 1 117 ? 9.850 -15.869 -6.416 1.00 87.06 117 ASN A CA 1
ATOM 917 C C . ASN A 1 117 ? 10.841 -16.291 -5.320 1.00 87.06 117 ASN A C 1
ATOM 919 O O . ASN A 1 117 ? 10.792 -17.428 -4.850 1.00 87.06 117 ASN A O 1
ATOM 923 N N . ALA A 1 118 ? 11.739 -15.391 -4.907 1.00 85.44 118 ALA A N 1
ATOM 924 C CA . ALA A 1 118 ? 12.740 -15.668 -3.879 1.00 85.44 118 ALA A CA 1
ATOM 925 C C . ALA A 1 118 ? 12.089 -15.995 -2.527 1.00 85.44 118 ALA A C 1
ATOM 927 O O . ALA A 1 118 ? 12.499 -16.938 -1.847 1.00 85.44 118 ALA A O 1
ATOM 928 N N . PHE A 1 119 ? 11.038 -15.262 -2.155 1.00 81.31 119 PHE A N 1
ATOM 929 C CA . PHE A 1 119 ? 10.321 -15.514 -0.908 1.00 81.31 119 PHE A CA 1
ATOM 930 C C . PHE A 1 119 ? 9.621 -16.876 -0.891 1.00 81.31 119 PHE A C 1
ATOM 932 O O . PHE A 1 119 ? 9.665 -17.584 0.118 1.00 81.31 119 PHE A O 1
ATOM 939 N N . ASP A 1 120 ? 9.009 -17.268 -2.011 1.00 80.19 120 ASP A N 1
ATOM 940 C CA . ASP A 1 120 ? 8.324 -18.559 -2.123 1.00 80.19 120 ASP A CA 1
ATOM 941 C C . ASP A 1 120 ? 9.292 -19.749 -2.047 1.00 80.19 120 ASP A C 1
ATOM 943 O O . ASP A 1 120 ? 8.930 -20.801 -1.518 1.00 80.19 120 ASP A O 1
ATOM 947 N N . GLN A 1 121 ? 10.536 -19.576 -2.499 1.00 76.81 121 GLN A N 1
ATOM 948 C CA . GLN A 1 121 ? 11.580 -20.603 -2.409 1.00 76.81 121 GLN A CA 1
ATOM 949 C C . GLN A 1 121 ? 12.231 -20.689 -1.012 1.00 76.81 121 GLN A C 1
ATOM 951 O O . GLN A 1 121 ? 12.764 -21.738 -0.651 1.00 76.81 121 GLN A O 1
ATOM 956 N N . GLY A 1 122 ? 12.178 -19.620 -0.207 1.00 65.38 122 GLY A N 1
ATOM 957 C CA . GLY A 1 122 ? 12.877 -19.520 1.083 1.00 65.38 122 GLY A CA 1
ATOM 958 C C . GLY A 1 122 ? 12.071 -19.874 2.346 1.00 65.38 122 GLY A C 1
ATOM 959 O O . GLY A 1 122 ? 12.653 -19.982 3.428 1.00 65.38 122 GLY A O 1
ATOM 960 N N . GLN A 1 123 ? 10.744 -20.053 2.278 1.00 58.91 123 GLN A N 1
ATOM 961 C CA . GLN A 1 123 ? 9.919 -20.204 3.490 1.00 58.91 123 GLN A CA 1
ATOM 962 C C . GLN A 1 123 ? 9.996 -21.600 4.150 1.00 58.91 123 GLN A C 1
ATOM 964 O O . GLN A 1 123 ? 9.289 -22.543 3.785 1.00 58.91 123 GLN A O 1
ATOM 969 N N . ARG A 1 124 ? 10.754 -21.700 5.253 1.00 45.50 124 ARG A N 1
ATOM 970 C CA . ARG A 1 124 ? 10.624 -22.773 6.258 1.00 45.50 124 ARG A CA 1
ATOM 971 C C . ARG A 1 124 ? 9.349 -22.519 7.092 1.00 45.50 124 ARG A C 1
ATOM 973 O O . ARG A 1 124 ? 9.301 -21.611 7.914 1.00 45.50 124 ARG A O 1
ATOM 980 N N . ARG A 1 125 ? 8.286 -23.291 6.820 1.00 43.88 125 ARG A N 1
ATOM 981 C CA . ARG A 1 125 ? 6.907 -23.146 7.348 1.00 43.88 125 ARG A CA 1
ATOM 982 C C . ARG A 1 125 ? 6.812 -22.890 8.869 1.00 43.88 125 ARG A C 1
ATOM 984 O O . ARG A 1 125 ? 7.118 -23.776 9.661 1.00 43.88 125 ARG A O 1
ATOM 991 N N . ARG A 1 126 ? 6.165 -21.787 9.261 1.00 46.00 126 ARG A N 1
ATOM 992 C CA . ARG A 1 126 ? 5.248 -21.728 10.418 1.00 46.00 126 ARG A CA 1
ATOM 993 C C . ARG A 1 126 ? 3.930 -21.143 9.915 1.00 46.00 126 ARG A C 1
ATOM 995 O O . ARG A 1 126 ? 3.949 -20.165 9.182 1.00 46.00 126 ARG A O 1
ATOM 1002 N N . ARG A 1 127 ? 2.809 -21.817 10.181 1.00 50.84 127 ARG A N 1
ATOM 1003 C CA . ARG A 1 127 ? 1.497 -21.501 9.593 1.00 50.84 127 ARG A CA 1
ATOM 1004 C C . ARG A 1 127 ? 0.504 -21.140 10.691 1.00 50.84 127 ARG A C 1
ATOM 1006 O O . ARG A 1 127 ? 0.143 -22.011 11.470 1.00 50.84 127 ARG A O 1
ATOM 1013 N N . HIS A 1 128 ? 0.000 -19.913 10.654 1.00 44.31 128 HIS A N 1
ATOM 1014 C CA . HIS A 1 128 ? -1.341 -19.567 11.128 1.00 44.31 128 HIS A CA 1
ATOM 1015 C C . HIS A 1 128 ? -2.104 -18.811 10.028 1.00 44.31 128 HIS A C 1
ATOM 1017 O O . HIS A 1 128 ? -1.505 -18.221 9.132 1.00 44.31 128 HIS A O 1
ATOM 1023 N N . SER A 1 129 ? -3.427 -18.916 10.027 1.00 44.28 129 SER A N 1
ATOM 1024 C CA . SER A 1 129 ? -4.320 -18.363 9.006 1.00 44.28 129 SER A CA 1
ATOM 1025 C C . SER A 1 129 ? -4.529 -16.855 9.196 1.00 44.28 129 SER A C 1
ATOM 1027 O O . SER A 1 129 ? -5.139 -16.462 10.185 1.00 44.28 129 SER A O 1
ATOM 1029 N N . MET A 1 130 ? -4.079 -16.028 8.246 1.00 53.91 130 MET A N 1
ATOM 1030 C CA . MET A 1 130 ? -4.377 -14.582 8.177 1.00 53.91 130 MET A CA 1
ATOM 1031 C C . MET A 1 130 ? -5.163 -14.247 6.892 1.00 53.91 130 MET A C 1
ATOM 1033 O O . MET A 1 130 ? -5.337 -15.136 6.070 1.00 53.91 130 MET A O 1
ATOM 1037 N N . GLN A 1 131 ? -5.680 -13.024 6.711 1.00 56.66 131 GLN A N 1
ATOM 1038 C CA . GLN A 1 131 ? -6.555 -12.597 5.591 1.00 56.66 131 GLN A CA 1
ATOM 1039 C C . GLN A 1 131 ? -5.794 -11.884 4.442 1.00 56.66 131 GLN A C 1
ATOM 1041 O O . GLN A 1 131 ? -4.655 -11.467 4.651 1.00 56.66 131 GLN A O 1
ATOM 1046 N N . PRO A 1 132 ? -6.377 -11.750 3.227 1.00 56.00 132 PRO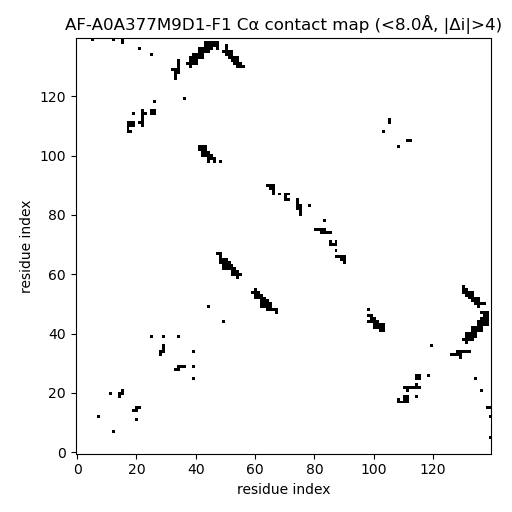 A N 1
ATOM 1047 C CA . PRO A 1 132 ? -5.725 -11.097 2.087 1.00 56.00 132 PRO A CA 1
ATOM 1048 C C . PRO A 1 132 ? -5.488 -9.580 2.252 1.00 56.00 132 PRO A C 1
ATOM 1050 O O . PRO A 1 132 ? -6.416 -8.808 2.488 1.00 56.00 132 PRO A O 1
ATOM 1053 N N . MET A 1 133 ? -4.247 -9.137 2.039 1.00 63.69 133 MET A N 1
ATOM 1054 C CA . MET A 1 133 ? -3.797 -7.743 2.058 1.00 63.69 133 MET A CA 1
ATOM 1055 C C . MET A 1 133 ? -3.391 -7.268 0.651 1.00 63.69 133 MET A C 1
ATOM 1057 O O . MET A 1 133 ? -2.732 -7.988 -0.099 1.00 63.69 133 MET A O 1
ATOM 1061 N N . LYS A 1 134 ? -3.749 -6.031 0.287 1.00 66.06 134 LYS A N 1
ATOM 1062 C CA . LYS A 1 134 ? -3.301 -5.393 -0.957 1.00 66.06 134 LYS A CA 1
ATOM 1063 C C . LYS A 1 134 ? -2.242 -4.331 -0.675 1.00 66.06 134 LYS A C 1
ATOM 1065 O O . LYS A 1 134 ? -2.464 -3.408 0.111 1.00 66.06 134 LYS A O 1
ATOM 1070 N N . LEU A 1 135 ? -1.122 -4.423 -1.381 1.00 58.50 135 LEU A N 1
ATOM 1071 C CA . LEU A 1 135 ? -0.008 -3.487 -1.315 1.00 58.50 135 LEU A CA 1
ATOM 1072 C C . LEU A 1 135 ? 0.000 -2.594 -2.578 1.00 58.50 135 LEU A C 1
ATOM 1074 O O . LEU A 1 135 ? 0.504 -3.005 -3.626 1.00 58.50 135 LEU A O 1
ATOM 1078 N N . PRO A 1 136 ? -0.542 -1.367 -2.521 1.00 50.19 136 PRO A N 1
ATOM 1079 C CA . PRO A 1 136 ? -0.480 -0.416 -3.613 1.00 50.19 136 PRO A CA 1
ATOM 1080 C C . PRO A 1 136 ? 0.948 0.124 -3.736 1.00 50.19 136 PRO A C 1
ATOM 1082 O O . PRO A 1 136 ? 1.554 0.587 -2.773 1.00 50.19 136 PRO A O 1
ATOM 1085 N N . LEU A 1 137 ? 1.516 0.030 -4.926 1.00 44.53 137 LEU A N 1
ATOM 1086 C CA . LEU A 1 137 ? 2.676 0.754 -5.406 1.00 44.53 137 LEU A CA 1
ATOM 1087 C C . LEU A 1 137 ? 2.418 2.242 -5.374 1.00 44.53 137 LEU A C 1
ATOM 1089 O O . LEU A 1 137 ? 1.537 2.749 -6.060 1.00 44.53 137 LEU A O 1
ATOM 1093 N N . LYS A 1 138 ? 3.284 2.913 -4.632 1.00 44.94 138 LYS A N 1
ATOM 1094 C CA . LYS A 1 138 ? 3.511 4.338 -4.755 1.00 44.94 138 LYS A CA 1
ATOM 1095 C C . LYS A 1 138 ? 4.399 4.545 -5.978 1.00 44.94 138 LYS A C 1
ATOM 1097 O O . LYS A 1 138 ? 5.384 3.824 -6.139 1.00 44.94 138 LYS A O 1
ATOM 1102 N N . HIS A 1 139 ? 4.050 5.492 -6.841 1.00 38.72 139 HIS A N 1
ATOM 1103 C CA . HIS A 1 139 ? 5.087 6.116 -7.656 1.00 38.72 139 HIS A CA 1
ATOM 1104 C C . HIS A 1 139 ? 5.895 7.018 -6.716 1.00 38.72 139 HIS A C 1
ATOM 1106 O O . HIS A 1 139 ? 5.307 7.803 -5.964 1.00 38.72 139 HIS A O 1
ATOM 1112 N N . PHE A 1 140 ? 7.214 6.840 -6.722 1.00 43.25 140 PHE A N 1
ATOM 1113 C CA . PHE A 1 140 ? 8.177 7.758 -6.122 1.00 43.25 140 PHE A CA 1
ATOM 1114 C C . PHE A 1 140 ? 8.982 8.406 -7.238 1.00 43.25 140 PHE A C 1
ATOM 1116 O O . PHE A 1 140 ? 9.400 7.654 -8.150 1.00 43.25 140 PHE A O 1
#

Solvent-accessible surface area (backbone atoms only — not comparable to full-atom values): 8446 Å² total; per-residue (Å²): 131,87,78,83,73,78,89,61,59,74,66,58,53,54,29,48,74,36,33,37,56,56,18,50,52,51,52,50,47,30,62,78,58,49,37,55,75,94,25,54,44,68,32,38,22,69,78,29,38,58,60,37,36,39,46,48,96,88,69,50,72,54,67,48,70,42,58,90,51,70,48,50,63,51,35,43,70,78,34,63,93,54,86,63,91,50,86,70,72,80,69,58,72,90,74,55,86,77,89,60,78,43,78,70,57,55,83,82,24,50,45,29,52,50,37,54,52,50,52,73,76,64,67,80,87,81,88,69,94,60,72,37,38,35,46,38,37,59,60,119

Nearest PDB structures (foldseek):
  1k5h-assembly1_A-2  TM=9.733E-01  e=2.462E-15  Escherichia coli K-12
  5krv-assembly1_A  TM=9.734E-01  e=4.094E-14  Vibrio vulnificus CMCP6
  5kry-assembly1_A  TM=9.747E-01  e=5.676E-14  Vibrio vulnificus CMCP6
  5kqo-assembly1_A  TM=9.774E-01  e=1.165E-13  Vibrio vulnificus CMCP6
  2jd0-assembly1_A  TM=9.116E-01  e=1.524E-09  Mycobacterium tuberculosis H37Rv

InterPro domains:
  IPR003821 1-deoxy-D-xylulose 5-phosphate reductoisomerase [PTHR30525] (9-123)
  IPR013644 1-deoxy-D-xylulose 5-phosphate reductoisomerase, C-terminal [PF08436] (9-33)
  IPR026877 DXP reductoisomerase, C-terminal domain [PF13288] (65-124)
  IPR036169 DXP reductoisomerase, C-terminal domain superfamily [SSF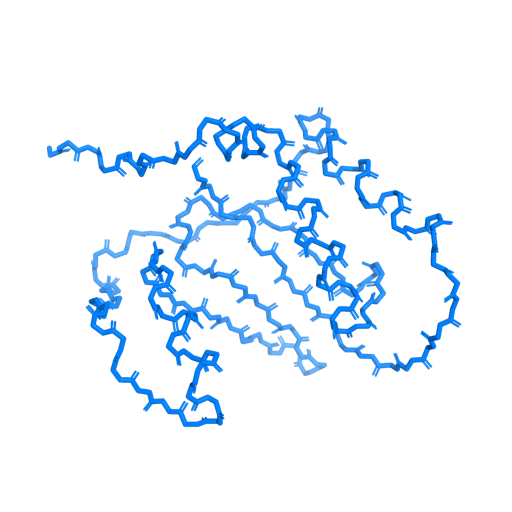69055] (95-123)